Protein AF-A0A2N5KJ81-F1 (afdb_monomer)

pLDDT: mean 71.11, std 7.63, range [45.06, 82.31]

Mean predicted aligned error: 9.91 Å

Solvent-accessible surface area (backbone atoms only — not comparable to full-atom values): 5044 Å² total; per-residue (Å²): 128,64,46,67,57,57,51,49,51,25,50,51,51,21,49,53,54,40,49,54,50,50,51,54,54,66,76,37,99,59,57,73,69,60,49,56,65,50,53,56,62,45,44,56,53,32,44,51,60,30,46,43,57,43,40,75,69,68,56,39,60,65,66,61,56,47,52,55,52,50,53,53,50,51,52,50,50,49,54,54,49,50,55,53,52,56,63,62,73,78,112

Sequence (91 aa):
MDPNFALMQAMFIALAGWIATCYRIVHSQIKPETRRLLVVPLWFLWMALALGGPIFQGVVSAQDALSTGVSFSLGMLLVLFMRRANTRKSR

Radius of gyration: 15.53 Å; Cα contacts (8 Å, |Δi|>4): 39; chains: 1; bounding box: 35×27×45 Å

Structure (mmCIF, N/CA/C/O backbone):
data_AF-A0A2N5KJ81-F1
#
_entry.id   AF-A0A2N5KJ81-F1
#
loop_
_atom_site.group_PDB
_atom_site.id
_atom_site.type_symbol
_atom_site.label_atom_id
_atom_site.label_alt_id
_atom_site.label_comp_id
_atom_site.label_asym_id
_atom_site.label_entity_id
_atom_site.label_seq_id
_atom_site.pdbx_PDB_ins_code
_atom_site.Cartn_x
_atom_site.Cartn_y
_atom_site.Cartn_z
_atom_site.occupancy
_atom_site.B_iso_or_equiv
_atom_site.auth_seq_id
_atom_site.auth_comp_id
_atom_site.auth_asym_id
_atom_site.auth_atom_id
_atom_site.pdbx_PDB_model_num
ATOM 1 N N . MET A 1 1 ? 18.128 -2.663 -13.944 1.00 54.28 1 MET A N 1
ATOM 2 C CA . MET A 1 1 ? 17.736 -2.590 -12.522 1.00 54.28 1 MET A CA 1
ATOM 3 C C . MET A 1 1 ? 16.963 -3.847 -12.211 1.00 54.28 1 MET A C 1
ATOM 5 O O . MET A 1 1 ? 16.073 -4.173 -12.988 1.00 54.28 1 MET A O 1
ATOM 9 N N . ASP A 1 2 ? 17.327 -4.566 -11.153 1.00 67.44 2 ASP A N 1
ATOM 10 C CA . ASP A 1 2 ? 16.644 -5.806 -10.802 1.00 67.44 2 ASP A CA 1
ATOM 11 C C . ASP A 1 2 ? 15.167 -5.534 -10.490 1.00 67.44 2 ASP A C 1
ATOM 13 O O . ASP A 1 2 ? 14.869 -4.700 -9.626 1.00 67.44 2 ASP A O 1
ATOM 17 N N . PRO A 1 3 ? 14.229 -6.230 -11.154 1.00 65.00 3 PRO A N 1
ATOM 18 C CA . PRO A 1 3 ? 12.796 -6.009 -10.959 1.00 65.00 3 PRO A CA 1
ATOM 19 C C . PRO A 1 3 ? 12.363 -6.265 -9.510 1.00 65.00 3 PRO A C 1
ATOM 21 O O . PRO A 1 3 ? 11.477 -5.595 -8.981 1.00 65.00 3 PRO A O 1
ATOM 24 N N . ASN A 1 4 ? 13.087 -7.151 -8.824 1.00 69.94 4 ASN A N 1
ATOM 25 C CA . ASN A 1 4 ? 12.912 -7.437 -7.406 1.00 69.94 4 ASN A CA 1
ATOM 26 C C . ASN A 1 4 ? 13.217 -6.223 -6.515 1.00 69.94 4 ASN A C 1
ATOM 28 O O . ASN A 1 4 ? 12.521 -5.999 -5.529 1.00 69.94 4 ASN A O 1
ATOM 32 N N . PHE A 1 5 ? 14.222 -5.411 -6.860 1.00 76.38 5 PHE A N 1
ATOM 33 C CA . PHE A 1 5 ? 14.615 -4.250 -6.058 1.00 76.38 5 PHE A CA 1
ATOM 34 C C . PHE A 1 5 ? 13.582 -3.120 -6.158 1.00 76.38 5 PHE A C 1
ATOM 36 O O . PHE A 1 5 ? 13.225 -2.510 -5.149 1.00 76.38 5 PHE A O 1
ATOM 43 N N . ALA A 1 6 ? 13.039 -2.895 -7.360 1.00 70.19 6 ALA A N 1
ATOM 44 C CA . ALA A 1 6 ? 11.970 -1.924 -7.595 1.00 70.19 6 ALA A CA 1
ATOM 45 C C . ALA A 1 6 ? 10.677 -2.308 -6.855 1.00 70.19 6 ALA A C 1
ATOM 47 O O . ALA A 1 6 ? 10.049 -1.465 -6.213 1.00 70.19 6 ALA A O 1
ATOM 48 N N . LEU A 1 7 ? 10.313 -3.595 -6.885 1.00 70.44 7 LEU A N 1
ATOM 49 C CA . LEU A 1 7 ? 9.166 -4.119 -6.145 1.00 70.44 7 LEU A CA 1
ATOM 50 C C . LEU A 1 7 ? 9.359 -3.966 -4.633 1.00 70.44 7 LEU A C 1
ATOM 52 O O . LEU A 1 7 ? 8.447 -3.526 -3.933 1.00 70.44 7 LEU A O 1
ATOM 56 N N . MET A 1 8 ? 10.556 -4.275 -4.131 1.00 77.31 8 MET A N 1
ATOM 57 C CA . MET A 1 8 ? 10.876 -4.157 -2.711 1.00 77.31 8 MET A CA 1
ATOM 58 C C . MET A 1 8 ? 10.797 -2.698 -2.241 1.00 77.31 8 MET A C 1
ATOM 60 O O . MET A 1 8 ? 10.150 -2.425 -1.231 1.00 77.31 8 MET A O 1
ATOM 64 N N . GLN A 1 9 ? 11.365 -1.746 -2.991 1.00 77.88 9 GLN A N 1
ATOM 65 C CA . GLN A 1 9 ? 11.243 -0.314 -2.683 1.00 77.88 9 GLN A CA 1
ATOM 66 C C . GLN A 1 9 ? 9.787 0.156 -2.686 1.00 77.88 9 GLN A C 1
ATOM 68 O O . GLN A 1 9 ? 9.364 0.830 -1.747 1.00 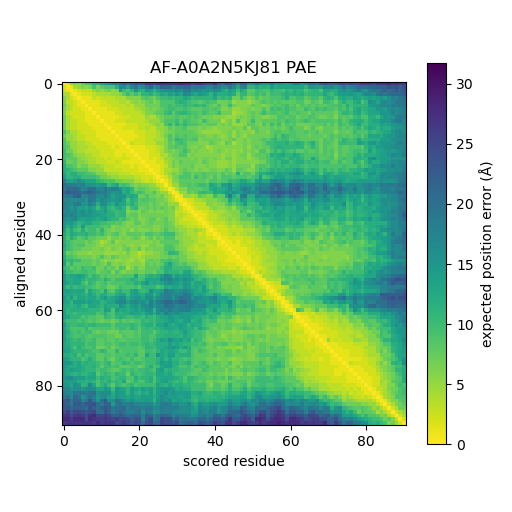77.88 9 GLN A O 1
ATOM 73 N N . ALA A 1 10 ? 9.006 -0.233 -3.695 1.00 75.50 10 ALA A N 1
ATOM 74 C CA . ALA A 1 10 ? 7.587 0.097 -3.760 1.00 75.50 10 ALA A CA 1
ATOM 75 C C . ALA A 1 10 ? 6.821 -0.457 -2.550 1.00 75.50 10 ALA A C 1
ATOM 77 O O . ALA A 1 10 ? 6.058 0.270 -1.919 1.00 75.50 10 ALA A O 1
ATOM 78 N N . MET A 1 11 ? 7.077 -1.708 -2.161 1.00 74.69 11 MET A N 1
ATOM 79 C CA . MET A 1 11 ? 6.485 -2.309 -0.962 1.00 74.69 11 MET A CA 1
ATOM 80 C C . MET A 1 11 ? 6.871 -1.558 0.315 1.00 74.69 11 MET A C 1
ATOM 82 O O . MET A 1 11 ? 6.000 -1.286 1.142 1.00 74.69 11 MET A O 1
ATOM 86 N N . PHE A 1 12 ? 8.139 -1.167 0.473 1.00 80.44 12 PHE A N 1
ATOM 87 C CA . PHE A 1 12 ? 8.582 -0.378 1.626 1.00 80.44 12 PHE A CA 1
ATOM 88 C C . PHE A 1 12 ? 7.905 0.992 1.686 1.00 80.44 12 PHE A C 1
ATOM 90 O O . PHE A 1 12 ? 7.468 1.400 2.760 1.00 80.44 12 PHE A O 1
ATOM 97 N N . 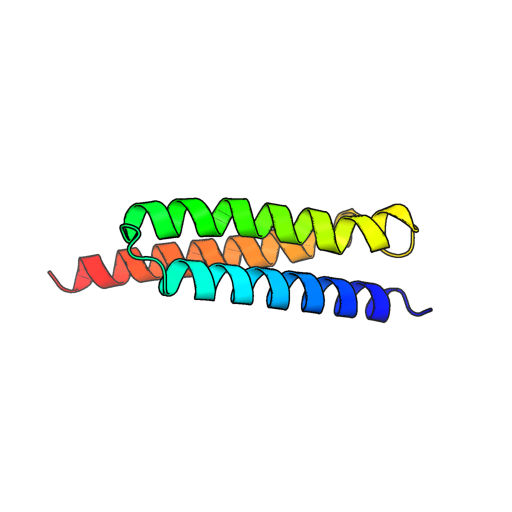ILE A 1 13 ? 7.765 1.681 0.552 1.00 81.56 13 ILE A N 1
ATOM 98 C CA . ILE A 1 13 ? 7.078 2.978 0.474 1.00 81.56 13 ILE A CA 1
ATOM 99 C C . ILE A 1 13 ? 5.587 2.812 0.795 1.00 81.56 13 ILE A C 1
ATOM 101 O O . ILE A 1 13 ? 5.047 3.581 1.591 1.00 81.56 13 ILE A O 1
ATOM 105 N N . ALA A 1 14 ? 4.938 1.783 0.237 1.00 79.38 14 ALA A N 1
ATOM 106 C CA . ALA A 1 14 ? 3.539 1.461 0.513 1.00 79.38 14 ALA A CA 1
ATOM 107 C C . ALA A 1 14 ? 3.308 1.205 2.007 1.00 79.38 14 ALA A C 1
ATOM 109 O O . ALA A 1 14 ? 2.400 1.781 2.605 1.00 79.38 14 ALA A O 1
ATOM 110 N N . LEU A 1 15 ? 4.154 0.370 2.622 1.00 76.88 15 LEU A N 1
ATOM 111 C CA . LEU A 1 15 ? 4.080 0.024 4.040 1.00 76.88 15 LEU A CA 1
ATOM 112 C C . LEU A 1 15 ? 4.369 1.229 4.930 1.00 76.88 15 LEU A C 1
ATOM 114 O O . LEU A 1 15 ? 3.609 1.483 5.861 1.00 76.88 15 LEU A O 1
ATOM 118 N N . ALA A 1 16 ? 5.423 1.993 4.647 1.00 82.31 16 ALA A N 1
ATOM 119 C CA . ALA A 1 16 ? 5.777 3.172 5.429 1.00 82.31 16 ALA A CA 1
ATOM 120 C C . ALA A 1 16 ? 4.673 4.239 5.369 1.00 82.31 16 ALA A C 1
ATOM 122 O O . ALA A 1 16 ? 4.250 4.744 6.410 1.00 82.31 16 ALA A O 1
ATOM 123 N N . GLY A 1 17 ? 4.150 4.530 4.173 1.00 78.50 17 GLY A N 1
ATOM 124 C CA . GLY A 1 17 ? 3.051 5.474 3.976 1.00 78.50 17 GLY A CA 1
ATOM 125 C C . GLY A 1 17 ? 1.756 5.015 4.645 1.00 78.50 17 GLY A C 1
ATOM 126 O O . GLY A 1 17 ? 1.089 5.789 5.345 1.00 78.50 17 GLY A O 1
ATOM 127 N N . TRP A 1 18 ? 1.430 3.728 4.522 1.00 78.19 18 TRP A N 1
ATOM 128 C CA . TRP A 1 18 ? 0.261 3.149 5.171 1.00 78.19 18 TRP A CA 1
ATOM 129 C C . TRP A 1 18 ? 0.377 3.150 6.700 1.00 78.19 18 TRP A C 1
ATOM 131 O O . TRP A 1 18 ? -0.575 3.546 7.374 1.00 78.19 18 TRP A O 1
ATOM 141 N N . ILE A 1 19 ? 1.534 2.787 7.264 1.00 79.00 19 ILE A N 1
ATOM 142 C CA . ILE A 1 19 ? 1.778 2.796 8.715 1.00 79.00 19 ILE A CA 1
ATOM 143 C C . ILE A 1 19 ? 1.7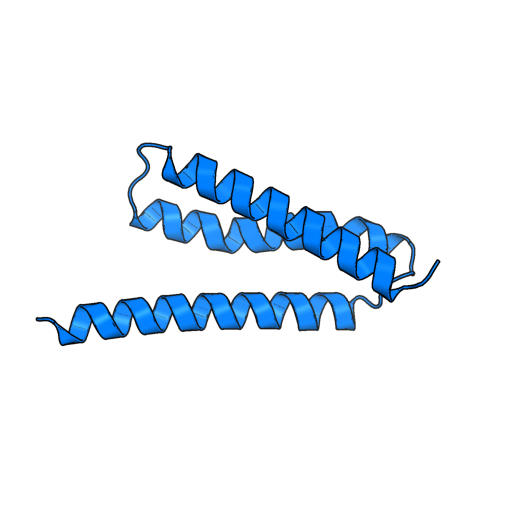51 4.224 9.255 1.00 79.00 19 ILE A C 1
ATOM 145 O O . ILE A 1 19 ? 1.094 4.466 10.267 1.00 79.00 19 ILE A O 1
ATOM 149 N N . ALA A 1 20 ? 2.389 5.182 8.577 1.00 81.81 20 ALA A N 1
ATOM 150 C CA . ALA A 1 20 ? 2.360 6.590 8.970 1.00 81.81 20 ALA A CA 1
ATOM 151 C C . ALA A 1 20 ? 0.922 7.126 9.015 1.00 81.81 20 ALA A C 1
ATOM 153 O O . ALA A 1 20 ? 0.519 7.796 9.971 1.00 81.81 20 ALA A O 1
ATOM 154 N N . THR A 1 21 ? 0.109 6.764 8.021 1.00 77.06 21 THR A N 1
ATOM 155 C CA . THR A 1 21 ? -1.297 7.171 7.984 1.00 77.06 21 THR A CA 1
ATOM 156 C C . THR A 1 21 ? -2.118 6.437 9.049 1.00 77.06 21 THR A C 1
ATOM 158 O O . THR A 1 21 ? -2.911 7.062 9.750 1.00 77.06 21 THR A O 1
ATOM 161 N N . CYS A 1 22 ? -1.881 5.139 9.268 1.00 72.50 22 CYS A N 1
ATOM 162 C CA 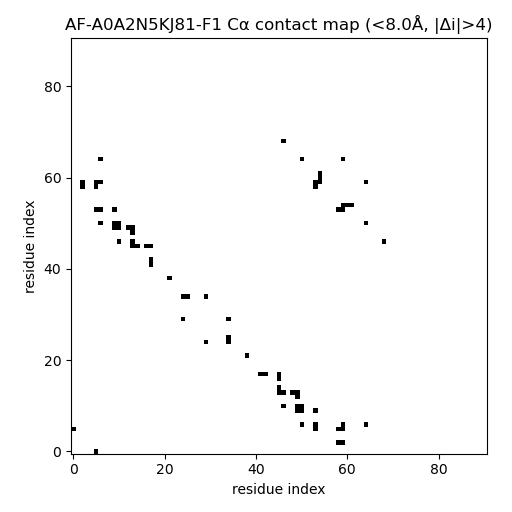. CYS A 1 22 ? -2.497 4.382 10.358 1.00 72.50 22 CYS A CA 1
ATOM 163 C C . CYS A 1 22 ? -2.181 4.992 11.723 1.00 72.50 22 CYS A C 1
ATOM 165 O O . CYS A 1 22 ? -3.101 5.130 12.531 1.00 72.50 22 CYS A O 1
ATOM 167 N N . TYR A 1 23 ? -0.921 5.369 11.965 1.00 76.00 23 TYR A N 1
ATOM 168 C CA . TYR A 1 23 ? -0.447 6.013 13.189 1.00 76.00 23 TYR A CA 1
ATOM 169 C C . TYR A 1 23 ? -1.146 7.354 13.403 1.00 76.00 23 TYR A C 1
ATOM 171 O O . TYR A 1 23 ? -1.719 7.591 14.465 1.00 76.00 23 TYR A O 1
ATOM 179 N N . ARG A 1 24 ? -1.225 8.179 12.352 1.00 75.56 24 ARG A N 1
ATOM 180 C CA . ARG A 1 24 ? -1.967 9.443 12.383 1.00 75.56 24 ARG A CA 1
ATOM 181 C C . ARG A 1 24 ? -3.450 9.227 12.699 1.00 75.56 24 ARG A C 1
ATOM 183 O O . ARG A 1 24 ? -4.010 9.957 13.511 1.00 75.56 24 ARG A O 1
ATOM 190 N N . ILE A 1 25 ? -4.070 8.184 12.144 1.00 70.69 25 ILE A N 1
ATOM 191 C CA . ILE A 1 25 ? -5.455 7.804 12.459 1.00 70.69 25 ILE A CA 1
ATOM 192 C C . ILE A 1 25 ? -5.568 7.222 13.888 1.00 70.69 25 ILE A C 1
ATOM 194 O O . ILE A 1 25 ? -6.621 7.377 14.493 1.00 70.69 25 ILE A O 1
ATOM 198 N N . VAL A 1 26 ? -4.540 6.561 14.469 1.00 67.88 26 VAL A N 1
ATOM 199 C CA . VAL A 1 26 ? -4.527 6.172 15.917 1.00 67.88 26 VAL A CA 1
ATOM 200 C C . VAL A 1 26 ? -4.622 7.411 16.773 1.00 67.88 26 VAL A C 1
ATOM 202 O O . VAL A 1 26 ? -5.395 7.451 17.721 1.00 67.88 26 VAL A O 1
ATOM 205 N N . HIS A 1 27 ? -3.815 8.401 16.424 1.00 68.31 27 HIS A N 1
ATOM 206 C CA . HIS A 1 27 ? -3.667 9.612 17.203 1.00 68.31 27 HIS A CA 1
ATOM 207 C C . HIS A 1 27 ? -4.846 10.580 17.027 1.00 68.31 27 HIS A C 1
ATOM 209 O O . HIS A 1 27 ? -4.951 11.578 17.736 1.00 68.31 27 HIS A O 1
ATOM 215 N N . SER A 1 28 ? -5.737 10.287 16.077 1.00 62.47 28 SER A N 1
ATOM 216 C CA . SER A 1 28 ? -6.980 11.016 15.854 1.00 62.47 28 SER A CA 1
ATOM 217 C C . SER A 1 28 ? -8.065 10.484 16.798 1.00 62.47 28 SER A C 1
ATOM 219 O O . SER A 1 28 ? -8.217 9.274 16.934 1.00 62.47 28 SER A O 1
ATOM 221 N N . GLN A 1 29 ? -8.872 11.369 17.392 1.00 62.22 29 GLN A N 1
ATOM 222 C CA . GLN A 1 29 ? -10.030 11.063 18.263 1.00 62.22 29 GLN A CA 1
ATOM 223 C C . GLN A 1 29 ? -11.214 10.410 17.499 1.00 62.22 29 GLN A C 1
ATOM 225 O O . GLN A 1 29 ? -12.383 10.712 17.728 1.00 62.22 29 GLN A O 1
ATOM 230 N N . ILE A 1 30 ? -10.932 9.541 16.526 1.00 67.00 30 ILE A N 1
ATOM 231 C CA . ILE A 1 30 ? -11.930 8.902 15.665 1.00 67.00 30 ILE A CA 1
ATOM 232 C C . ILE A 1 30 ? -12.367 7.583 16.302 1.00 67.00 30 ILE A C 1
ATOM 234 O O . ILE A 1 30 ? -11.543 6.788 16.758 1.00 67.00 30 ILE A O 1
ATOM 238 N N . LYS A 1 31 ? -13.682 7.329 16.295 1.00 69.69 31 LYS A N 1
ATOM 239 C CA . LYS A 1 31 ? -14.282 6.096 16.821 1.00 69.69 31 LYS A CA 1
ATOM 240 C C . LYS A 1 31 ? -13.568 4.845 16.268 1.00 69.69 31 LYS A C 1
ATOM 242 O O . LYS A 1 31 ? -13.293 4.773 15.065 1.00 69.69 31 LYS A O 1
ATOM 247 N N . PRO A 1 32 ? -13.312 3.824 17.108 1.00 66.75 32 PRO A N 1
ATOM 248 C CA . PRO A 1 32 ? -12.531 2.638 16.736 1.00 66.75 32 PRO A CA 1
ATOM 249 C C . PRO A 1 32 ? -13.148 1.830 15.582 1.00 66.75 32 PRO A C 1
ATOM 251 O O . PRO A 1 32 ? -12.432 1.157 14.840 1.00 66.75 32 PRO A O 1
ATOM 254 N N . GLU A 1 33 ? -14.463 1.923 15.388 1.00 65.25 33 GLU A N 1
ATOM 255 C CA . GLU A 1 33 ? -15.180 1.271 14.288 1.00 65.25 33 GLU A CA 1
ATOM 256 C C . GLU A 1 33 ? -14.910 1.957 12.940 1.00 65.25 33 GLU A C 1
ATOM 258 O O . GLU A 1 33 ? -14.548 1.295 11.966 1.00 65.25 33 GLU A O 1
ATOM 263 N N . THR A 1 34 ? -14.978 3.292 12.900 1.00 67.25 34 THR A N 1
ATOM 264 C CA . THR A 1 34 ? -14.669 4.107 11.712 1.00 67.25 34 THR A CA 1
ATOM 265 C C . THR A 1 34 ? -13.192 4.006 11.343 1.00 67.25 34 THR A C 1
ATOM 267 O O . THR A 1 34 ? -12.830 3.915 10.173 1.00 67.25 34 THR A O 1
ATOM 270 N N . ARG A 1 35 ? -12.327 3.929 12.356 1.00 67.69 35 ARG A N 1
ATOM 271 C CA . ARG A 1 35 ? -10.889 3.720 12.202 1.00 67.69 35 ARG A CA 1
ATOM 272 C C . ARG A 1 35 ? -10.567 2.443 11.428 1.00 67.69 35 ARG A C 1
ATOM 274 O O . ARG A 1 35 ? -9.732 2.457 10.531 1.00 67.69 35 ARG A O 1
ATOM 281 N N . ARG A 1 36 ? -11.262 1.347 11.729 1.00 64.94 36 ARG A N 1
ATOM 282 C CA . ARG A 1 36 ? -11.077 0.065 11.039 1.00 64.94 36 ARG A CA 1
ATOM 283 C C . ARG A 1 36 ? -11.602 0.096 9.601 1.00 64.94 36 ARG A C 1
ATOM 285 O O . ARG A 1 36 ? -10.970 -0.480 8.722 1.00 64.94 36 ARG A O 1
ATOM 292 N N . LEU A 1 37 ? -12.716 0.793 9.375 1.00 69.38 37 LEU A N 1
ATOM 293 C CA . LEU A 1 37 ? -13.304 1.002 8.048 1.00 69.38 37 LEU A CA 1
ATOM 294 C C . LEU A 1 37 ? -12.442 1.880 7.137 1.00 69.38 37 LEU A C 1
ATOM 296 O O . LEU A 1 37 ? -12.489 1.697 5.930 1.00 69.38 37 LEU A O 1
ATOM 300 N N . LEU A 1 38 ? -11.642 2.791 7.696 1.00 70.00 38 LEU A N 1
ATOM 301 C CA . LEU A 1 38 ? -10.728 3.647 6.932 1.00 70.00 38 LEU A CA 1
ATOM 302 C C . LEU A 1 38 ? -9.406 2.950 6.594 1.00 70.00 38 LEU A C 1
ATOM 304 O O . LEU A 1 38 ? -8.869 3.154 5.514 1.00 70.00 38 LEU A O 1
ATOM 308 N N . VAL A 1 39 ? -8.888 2.103 7.488 1.00 70.50 39 VAL A N 1
ATOM 309 C CA . VAL A 1 39 ? -7.569 1.461 7.323 1.00 70.50 39 VAL A CA 1
ATOM 310 C C . VAL A 1 39 ? -7.519 0.499 6.130 1.00 70.50 39 VAL A C 1
ATOM 312 O O . VAL A 1 39 ? -6.494 0.429 5.454 1.00 70.50 39 VAL A O 1
ATOM 315 N N . VAL A 1 40 ? -8.616 -0.216 5.857 1.00 72.31 40 VAL A N 1
ATOM 316 C CA . VAL A 1 40 ? -8.700 -1.197 4.760 1.00 72.31 40 VAL A CA 1
ATOM 317 C C . VAL A 1 40 ? -8.664 -0.5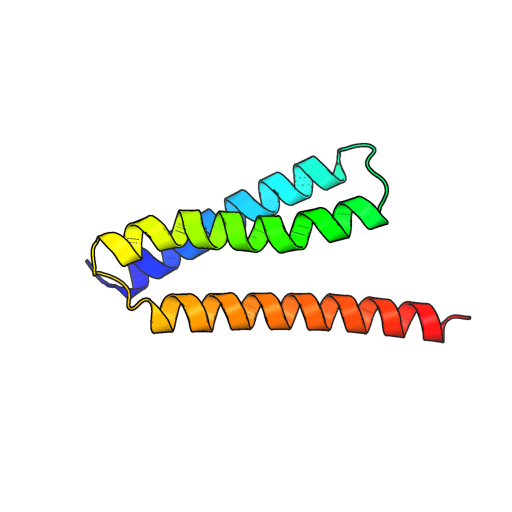37 3.371 1.00 72.31 40 VAL A C 1
ATOM 319 O O . VAL A 1 40 ? -7.764 -0.865 2.605 1.00 72.31 40 VAL A O 1
ATOM 322 N N . PRO A 1 41 ? -9.556 0.406 3.006 1.00 75.38 41 PRO A N 1
ATOM 323 C CA . PRO A 1 41 ? -9.492 1.072 1.702 1.00 75.38 41 PRO A CA 1
ATOM 324 C C . PRO A 1 41 ? -8.222 1.919 1.544 1.00 75.38 41 PRO A C 1
ATOM 326 O O . PRO A 1 41 ? -7.686 2.034 0.446 1.00 75.38 41 PRO A O 1
ATOM 329 N N . LEU A 1 42 ? -7.689 2.460 2.642 1.00 78.81 42 LEU A N 1
ATOM 330 C CA . LEU A 1 42 ? -6.435 3.207 2.639 1.00 78.81 42 LEU A CA 1
ATOM 331 C C . LEU A 1 42 ? -5.216 2.333 2.306 1.00 78.81 42 LEU A C 1
ATOM 333 O O . LEU A 1 42 ? -4.282 2.823 1.674 1.00 78.81 42 LEU A O 1
ATOM 337 N N . TRP A 1 43 ? -5.226 1.051 2.694 1.00 74.62 43 TRP A N 1
ATOM 338 C CA . TRP A 1 43 ? -4.214 0.087 2.251 1.00 74.62 43 TRP A CA 1
ATOM 339 C C . TRP A 1 43 ? -4.216 -0.036 0.729 1.00 74.62 43 TRP A C 1
ATOM 341 O O . TRP A 1 43 ? -3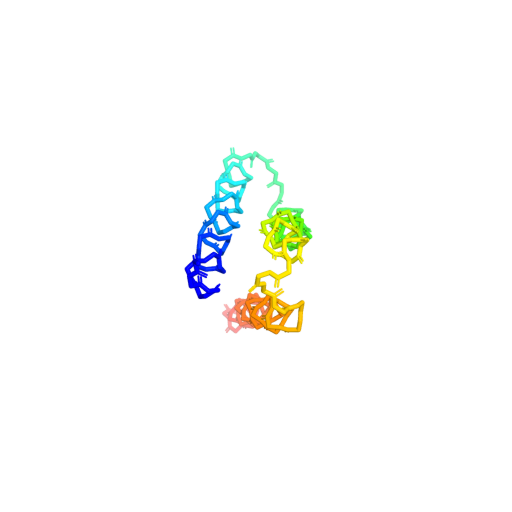.175 0.155 0.111 1.00 74.62 43 TRP A O 1
ATOM 351 N N . PHE A 1 44 ? -5.386 -0.262 0.120 1.00 75.69 44 PHE A N 1
ATOM 352 C CA . PHE A 1 44 ? -5.515 -0.357 -1.338 1.00 75.69 44 PHE A CA 1
ATOM 353 C C . PHE A 1 44 ? -5.043 0.911 -2.050 1.00 75.69 44 PHE A C 1
ATOM 355 O O . PHE A 1 44 ? -4.402 0.819 -3.094 1.00 75.69 44 PHE A O 1
ATOM 362 N N . LEU A 1 45 ? -5.306 2.084 -1.469 1.00 79.56 45 LEU A N 1
ATOM 363 C CA . LEU A 1 45 ? -4.879 3.363 -2.029 1.00 79.56 45 LEU A CA 1
ATOM 364 C C . LEU A 1 45 ? -3.348 3.488 -2.058 1.00 79.56 45 LEU A C 1
ATOM 366 O O . LEU A 1 45 ? -2.777 3.823 -3.092 1.00 79.56 45 LEU A O 1
ATOM 370 N N . TRP A 1 46 ? -2.676 3.150 -0.952 1.00 78.88 46 TRP A N 1
ATOM 371 C CA . TRP A 1 46 ? -1.210 3.131 -0.882 1.00 78.88 46 TRP A CA 1
ATOM 372 C C . TRP A 1 46 ? -0.594 2.052 -1.767 1.00 78.88 46 TRP A C 1
ATOM 374 O O . TRP A 1 46 ? 0.438 2.288 -2.391 1.00 78.88 46 TRP A O 1
ATOM 384 N N . MET A 1 47 ? -1.244 0.895 -1.863 1.00 74.25 47 MET A N 1
ATOM 385 C CA . MET A 1 47 ? -0.825 -0.192 -2.738 1.00 74.25 47 MET A CA 1
ATOM 386 C C . MET A 1 47 ? -0.865 0.246 -4.206 1.00 74.25 47 MET A C 1
ATOM 388 O O . MET A 1 47 ? 0.122 0.089 -4.914 1.00 74.25 47 MET A O 1
ATOM 392 N N . ALA A 1 48 ? -1.973 0.852 -4.646 1.00 74.31 48 ALA A N 1
ATOM 393 C CA . ALA A 1 48 ? -2.133 1.358 -6.006 1.00 74.31 48 ALA A CA 1
ATOM 394 C C . ALA A 1 48 ? -1.133 2.478 -6.327 1.00 74.31 48 ALA A C 1
ATOM 396 O O . ALA A 1 48 ? -0.580 2.513 -7.422 1.00 74.31 48 ALA A O 1
ATOM 397 N N . LEU A 1 49 ? -0.859 3.363 -5.366 1.00 77.00 49 LEU A N 1
ATOM 398 C CA . LEU A 1 49 ? 0.077 4.473 -5.541 1.00 77.00 49 LEU A CA 1
ATOM 399 C C . LEU A 1 49 ? 1.527 3.977 -5.634 1.00 77.00 49 LEU A C 1
ATOM 401 O O . LEU A 1 49 ? 2.270 4.384 -6.524 1.00 77.00 49 LEU A O 1
ATOM 405 N N . ALA A 1 50 ? 1.917 3.051 -4.759 1.00 74.44 50 ALA A N 1
ATOM 406 C CA . ALA A 1 50 ? 3.269 2.511 -4.732 1.00 74.44 50 ALA A CA 1
ATOM 407 C C . ALA A 1 50 ? 3.558 1.542 -5.886 1.00 74.44 50 ALA A C 1
ATOM 409 O O . ALA A 1 50 ? 4.657 1.559 -6.432 1.00 74.44 50 ALA A O 1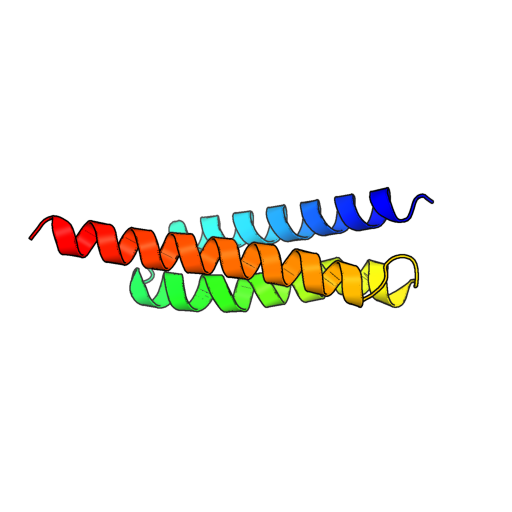
ATOM 410 N N . LEU A 1 51 ? 2.584 0.714 -6.275 1.00 69.00 51 LEU A N 1
ATOM 411 C CA . LEU A 1 51 ? 2.723 -0.218 -7.398 1.00 69.00 51 LEU A CA 1
ATOM 412 C C . LEU A 1 51 ? 2.454 0.442 -8.750 1.00 69.00 51 LEU A C 1
ATOM 414 O O . LEU A 1 51 ? 2.926 -0.065 -9.763 1.00 69.00 51 LEU A O 1
ATOM 418 N N . GLY A 1 52 ? 1.766 1.585 -8.778 1.00 68.44 52 GLY A N 1
ATOM 419 C CA . GLY A 1 52 ? 1.525 2.345 -9.999 1.00 68.44 52 GLY A CA 1
ATOM 420 C C . GLY A 1 52 ? 2.824 2.689 -10.724 1.00 68.44 52 GLY A C 1
ATOM 421 O O . GLY A 1 52 ? 2.941 2.412 -11.910 1.00 68.44 52 GLY A O 1
ATOM 422 N N . GLY A 1 53 ? 3.839 3.194 -10.017 1.00 70.94 53 GLY A N 1
ATOM 423 C CA . GLY A 1 53 ? 5.138 3.525 -10.620 1.00 70.94 53 GLY A CA 1
ATOM 424 C C . GLY A 1 53 ? 5.836 2.328 -11.298 1.00 70.94 53 GLY A C 1
ATOM 425 O O . GLY A 1 53 ? 6.085 2.383 -12.503 1.00 70.94 53 GLY A O 1
ATOM 426 N N . PRO A 1 54 ? 6.124 1.232 -10.569 1.00 66.00 54 PRO A N 1
ATOM 427 C CA . PRO A 1 54 ? 6.792 0.047 -11.116 1.00 66.00 54 PRO A CA 1
ATOM 428 C C . PRO A 1 54 ? 6.004 -0.685 -12.210 1.00 66.00 54 PRO A C 1
ATOM 430 O O . PRO A 1 54 ? 6.615 -1.205 -13.145 1.00 66.00 54 PRO A O 1
ATOM 433 N N . ILE A 1 55 ? 4.667 -0.725 -12.110 1.00 68.06 55 ILE A N 1
ATOM 434 C CA . ILE A 1 55 ? 3.800 -1.339 -13.130 1.00 68.06 55 ILE A CA 1
ATOM 435 C C . ILE A 1 55 ? 3.821 -0.499 -14.413 1.00 68.06 55 ILE A C 1
ATOM 437 O O . ILE A 1 55 ? 3.981 -1.054 -15.497 1.00 68.06 55 ILE A O 1
ATOM 441 N N . PHE A 1 56 ? 3.721 0.834 -14.312 1.00 65.69 56 PHE A N 1
ATOM 442 C CA . PHE A 1 56 ? 3.770 1.720 -15.484 1.00 65.69 56 PHE A CA 1
ATOM 443 C C . PHE A 1 56 ? 5.127 1.711 -16.188 1.00 65.69 56 PHE A C 1
ATOM 445 O O . PHE A 1 56 ? 5.184 1.877 -17.403 1.00 65.69 56 PHE A O 1
ATOM 452 N N . GLN A 1 57 ? 6.218 1.496 -15.451 1.00 66.69 57 GLN A N 1
ATOM 453 C CA . GLN A 1 57 ? 7.546 1.344 -16.046 1.00 66.69 57 GLN A CA 1
ATOM 454 C C . GLN A 1 57 ? 7.784 -0.048 -16.665 1.00 66.69 57 GLN A C 1
ATOM 456 O O . GLN A 1 57 ? 8.852 -0.282 -17.225 1.00 66.69 57 GLN A O 1
ATOM 461 N N . GLY A 1 58 ? 6.822 -0.977 -16.572 1.00 64.00 58 GLY A N 1
ATOM 462 C CA . GLY A 1 58 ? 6.937 -2.333 -17.126 1.00 64.00 58 GLY A CA 1
ATOM 463 C C . GLY A 1 58 ? 7.965 -3.217 -16.413 1.00 64.00 58 GLY A C 1
ATOM 464 O O . GLY A 1 58 ? 8.326 -4.275 -16.920 1.00 64.00 58 GLY A O 1
ATOM 465 N N . VAL A 1 59 ? 8.451 -2.787 -15.245 1.00 65.75 59 VAL A N 1
ATOM 466 C CA . VAL A 1 59 ? 9.515 -3.467 -14.490 1.00 65.75 59 VAL A CA 1
ATOM 467 C C . VAL A 1 59 ? 8.938 -4.583 -13.615 1.00 65.75 59 VAL A C 1
ATOM 469 O O . VAL A 1 59 ? 9.629 -5.543 -13.293 1.00 65.75 59 VAL A O 1
ATOM 472 N N . VAL A 1 60 ? 7.663 -4.470 -13.233 1.00 62.19 60 VAL A N 1
ATOM 473 C CA . VAL A 1 60 ? 6.961 -5.432 -12.376 1.00 62.19 60 VAL A CA 1
ATOM 474 C C . VAL A 1 60 ? 5.671 -5.879 -13.050 1.00 62.19 60 VAL A C 1
ATOM 476 O O . VAL A 1 60 ? 4.848 -5.054 -13.447 1.00 62.19 60 VAL A O 1
ATOM 479 N N . SER A 1 61 ? 5.472 -7.196 -13.128 1.00 71.06 61 SER A N 1
ATOM 480 C CA . SER A 1 61 ? 4.235 -7.780 -13.636 1.00 71.06 61 SER A CA 1
ATOM 481 C C . SER A 1 61 ? 3.068 -7.414 -12.718 1.00 71.06 61 SER A C 1
ATOM 483 O O . SER A 1 61 ? 3.112 -7.657 -11.509 1.00 71.06 61 SER A O 1
ATOM 485 N N . ALA A 1 62 ? 1.993 -6.859 -13.285 1.00 68.19 62 ALA A N 1
ATOM 486 C CA . ALA A 1 62 ? 0.792 -6.498 -12.526 1.00 68.19 62 ALA A CA 1
ATOM 487 C C . ALA A 1 62 ? 0.226 -7.693 -11.735 1.00 68.19 62 ALA A C 1
ATOM 489 O O . ALA A 1 62 ? -0.350 -7.522 -10.663 1.00 68.19 62 ALA A O 1
ATOM 490 N N . GLN A 1 63 ? 0.441 -8.910 -12.237 1.00 71.25 63 GLN A N 1
ATOM 491 C CA . GLN A 1 63 ? 0.010 -10.152 -11.610 1.00 71.25 63 GLN A CA 1
ATOM 492 C C . GLN A 1 63 ? 0.770 -10.458 -10.304 1.00 71.25 63 GLN A C 1
ATOM 494 O O . GLN A 1 63 ? 0.135 -10.830 -9.317 1.00 71.25 63 GLN A O 1
ATOM 499 N N . ASP A 1 64 ? 2.084 -10.216 -10.252 1.00 69.88 64 ASP A N 1
ATOM 500 C CA . ASP A 1 64 ? 2.907 -10.394 -9.040 1.00 69.88 64 ASP A CA 1
ATOM 501 C C . ASP A 1 64 ? 2.621 -9.311 -7.996 1.00 69.88 64 ASP A C 1
ATOM 503 O O . ASP A 1 64 ? 2.551 -9.560 -6.790 1.00 69.88 64 ASP A O 1
ATOM 507 N N . ALA A 1 65 ? 2.391 -8.088 -8.469 1.00 67.81 65 ALA A N 1
ATOM 508 C CA . ALA A 1 65 ? 1.981 -6.966 -7.640 1.00 67.81 65 ALA A CA 1
ATOM 509 C C . ALA A 1 65 ? 0.620 -7.222 -6.964 1.00 67.81 65 ALA A C 1
ATOM 511 O O . ALA A 1 65 ? 0.459 -7.007 -5.758 1.00 67.81 65 ALA A O 1
ATOM 512 N N . LEU A 1 66 ? -0.354 -7.724 -7.732 1.00 72.69 66 LEU A N 1
ATOM 513 C CA . LEU A 1 66 ? -1.682 -8.076 -7.233 1.00 72.69 66 LEU A CA 1
ATOM 514 C C . LEU A 1 66 ? -1.635 -9.275 -6.286 1.00 72.69 66 LEU A C 1
ATOM 516 O O . LEU A 1 66 ? -2.248 -9.212 -5.224 1.00 72.69 66 LEU A O 1
ATOM 520 N N . SER A 1 67 ? -0.899 -10.339 -6.615 1.00 77.19 67 SER A N 1
ATOM 521 C CA . SER A 1 67 ? -0.800 -11.519 -5.746 1.00 77.19 67 SER A CA 1
ATOM 522 C C . SER A 1 67 ? -0.201 -11.160 -4.381 1.00 77.19 67 SER A C 1
ATOM 524 O O . SER A 1 67 ? -0.763 -11.521 -3.343 1.00 77.19 67 SER A O 1
ATOM 526 N N . THR A 1 68 ? 0.863 -10.353 -4.362 1.00 74.31 68 THR A N 1
ATOM 527 C CA . THR A 1 68 ? 1.509 -9.866 -3.133 1.00 74.31 68 THR A CA 1
ATOM 528 C C . THR A 1 68 ? 0.559 -8.986 -2.315 1.00 74.31 68 THR A C 1
ATOM 530 O O . THR A 1 68 ? 0.391 -9.176 -1.107 1.00 74.31 68 THR A O 1
ATOM 533 N N . GLY A 1 69 ? -0.132 -8.060 -2.982 1.00 73.00 69 GLY A N 1
ATOM 534 C CA . GLY A 1 69 ? -1.098 -7.156 -2.364 1.00 73.00 69 GLY A CA 1
ATOM 535 C C . GLY A 1 69 ? -2.332 -7.844 -1.773 1.00 73.00 69 GLY A C 1
ATOM 536 O O . GLY A 1 69 ? -2.783 -7.511 -0.669 1.00 73.00 69 GLY A O 1
ATOM 537 N N . VAL A 1 70 ? -2.864 -8.841 -2.481 1.00 76.69 70 VAL A N 1
ATOM 538 C CA . VAL A 1 70 ? -4.007 -9.654 -2.044 1.00 76.69 70 VAL A CA 1
ATOM 539 C C . VAL A 1 70 ? -3.609 -10.556 -0.876 1.00 76.69 70 VAL A C 1
ATOM 541 O O . VAL A 1 70 ? -4.368 -10.657 0.086 1.00 76.69 70 VAL A O 1
ATOM 544 N N . SER A 1 71 ? -2.403 -11.130 -0.897 1.00 79.69 71 SER A N 1
ATOM 545 C CA . SER A 1 71 ? -1.866 -11.943 0.205 1.00 79.69 71 SER A CA 1
ATOM 546 C C . SER A 1 71 ? -1.779 -11.147 1.510 1.00 79.69 71 SER A C 1
ATOM 548 O O . SER A 1 71 ? -2.236 -11.605 2.560 1.00 79.69 71 SER A O 1
ATOM 550 N N . PHE A 1 72 ? -1.275 -9.910 1.440 1.00 74.44 72 PHE A N 1
ATOM 551 C CA . PHE A 1 72 ? -1.242 -8.997 2.587 1.00 74.44 72 PHE A CA 1
ATOM 552 C C . PHE A 1 72 ? -2.647 -8.633 3.083 1.00 74.44 72 PHE A C 1
ATOM 554 O O . PHE A 1 72 ? -2.909 -8.640 4.289 1.00 74.44 72 PHE A O 1
ATOM 561 N N . SER A 1 73 ? -3.567 -8.358 2.155 1.00 77.06 73 SER A N 1
ATOM 562 C CA . SER A 1 73 ? -4.958 -8.018 2.474 1.00 77.06 73 SER A CA 1
ATOM 563 C C . SER A 1 73 ? -5.678 -9.176 3.174 1.00 77.06 73 SER A C 1
ATOM 565 O O . SER A 1 73 ? -6.362 -8.960 4.175 1.00 77.06 73 SER A O 1
ATOM 567 N N . LEU A 1 74 ? -5.474 -10.409 2.698 1.00 79.69 74 LEU A N 1
A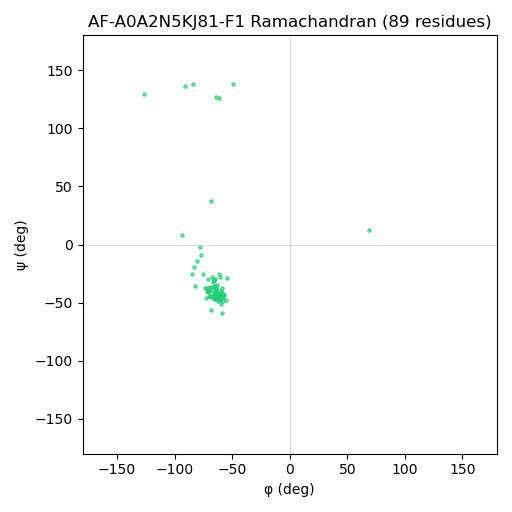TOM 568 C CA . LEU A 1 74 ? -5.977 -11.644 3.309 1.00 79.69 74 LEU A CA 1
ATOM 569 C C . LEU A 1 74 ? -5.411 -11.858 4.713 1.00 79.69 74 LEU A C 1
ATOM 571 O O . LEU A 1 74 ? -6.177 -12.134 5.637 1.00 79.69 74 LEU A O 1
ATOM 575 N N . GLY A 1 75 ? -4.099 -11.676 4.897 1.00 80.00 75 GLY A N 1
ATOM 576 C CA . GLY A 1 75 ? -3.458 -11.757 6.210 1.00 80.00 75 GLY A CA 1
ATOM 577 C C . GLY A 1 75 ? -4.053 -10.754 7.201 1.00 80.00 75 GLY A C 1
ATOM 578 O O . GLY A 1 75 ? -4.394 -11.110 8.330 1.00 80.00 75 GLY A O 1
ATOM 579 N N . MET A 1 76 ? -4.277 -9.513 6.761 1.00 75.62 76 MET A N 1
ATOM 580 C CA . MET A 1 76 ? -4.919 -8.490 7.584 1.00 75.62 76 MET A CA 1
ATOM 581 C C . MET A 1 76 ? -6.361 -8.870 7.934 1.00 75.62 76 MET A C 1
ATOM 583 O O . MET A 1 76 ? -6.744 -8.806 9.102 1.00 75.62 76 MET A O 1
ATOM 587 N N . LEU A 1 77 ? -7.150 -9.327 6.959 1.00 78.00 77 LEU A N 1
ATOM 588 C CA . LEU A 1 77 ? -8.521 -9.804 7.163 1.00 78.00 77 LEU A CA 1
ATOM 589 C C . LEU A 1 77 ? -8.585 -10.955 8.173 1.00 78.00 77 LEU A C 1
ATOM 591 O O . LEU A 1 77 ? -9.408 -10.915 9.089 1.00 78.00 77 LEU A O 1
ATOM 595 N N . LEU A 1 78 ? -7.683 -11.932 8.066 1.00 81.75 78 LEU A N 1
ATOM 596 C CA . LEU A 1 78 ? -7.558 -13.042 9.011 1.00 81.75 78 LEU A CA 1
ATOM 597 C C . LEU A 1 78 ? -7.246 -12.554 10.425 1.00 81.75 78 LEU A C 1
ATOM 599 O O . LEU A 1 78 ? -7.947 -12.931 11.361 1.00 81.75 78 LEU A O 1
ATOM 603 N N . VAL A 1 79 ? 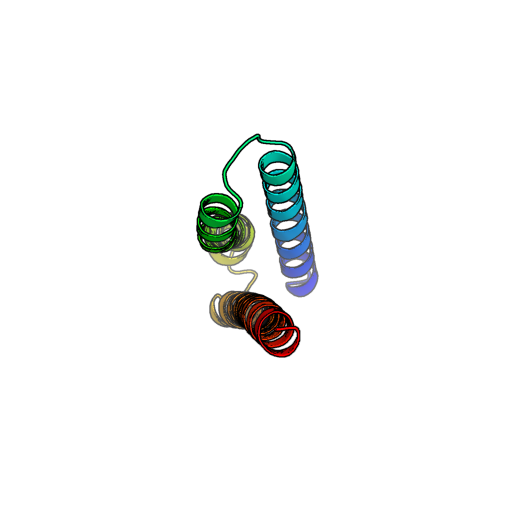-6.268 -11.658 10.594 1.00 78.62 79 VAL A N 1
ATOM 604 C CA . VAL A 1 79 ? -5.945 -11.058 11.903 1.00 78.62 79 VAL A CA 1
ATOM 605 C C . VAL A 1 79 ? -7.153 -10.316 12.478 1.00 78.62 79 VAL A C 1
ATOM 607 O O . VAL A 1 79 ? -7.449 -10.401 13.673 1.00 78.62 79 VAL A O 1
ATOM 610 N N . LEU A 1 80 ? -7.890 -9.601 11.629 1.00 72.31 80 LEU A N 1
ATOM 611 C CA . LEU A 1 80 ? -9.103 -8.892 12.008 1.00 72.31 80 LEU A CA 1
ATOM 612 C C . LEU A 1 80 ? -10.227 -9.856 12.447 1.00 72.31 80 LEU A C 1
ATOM 614 O O . LEU A 1 80 ? -10.909 -9.576 13.444 1.00 72.31 80 LEU A O 1
ATOM 618 N N . PHE A 1 81 ? -10.412 -10.976 11.749 1.00 77.06 81 PHE A N 1
ATOM 619 C CA . PHE A 1 81 ? -11.373 -12.019 12.113 1.00 77.06 81 PHE A CA 1
ATOM 620 C C . PHE A 1 81 ? -10.967 -12.760 13.390 1.00 77.06 81 PHE A C 1
ATOM 622 O O . PHE A 1 81 ? -11.794 -12.897 14.291 1.00 77.06 81 PHE A O 1
ATOM 629 N N . MET A 1 82 ? -9.696 -13.146 13.527 1.00 78.06 82 MET A N 1
ATOM 630 C CA . MET A 1 82 ? -9.159 -13.794 14.727 1.00 78.06 82 MET A CA 1
ATOM 631 C C . MET A 1 82 ? -9.292 -12.903 15.962 1.00 78.06 82 MET A C 1
ATOM 633 O O . MET A 1 82 ? -9.751 -13.368 17.002 1.00 78.06 82 MET A O 1
ATOM 637 N N . ARG A 1 83 ? -8.990 -11.601 15.852 1.00 70.06 83 ARG A N 1
ATOM 638 C CA . ARG A 1 83 ? -9.227 -10.645 16.949 1.00 70.06 83 ARG A CA 1
ATOM 639 C C . ARG A 1 83 ? -10.698 -10.607 17.365 1.00 70.06 83 ARG A C 1
ATOM 641 O O . ARG A 1 83 ? -10.983 -10.615 18.556 1.00 70.06 83 ARG A O 1
ATOM 648 N N . ARG A 1 84 ? -11.631 -10.614 16.405 1.00 63.56 84 ARG A N 1
ATOM 649 C CA . ARG A 1 84 ? -13.079 -10.669 16.689 1.00 63.56 84 ARG A CA 1
ATOM 650 C C . ARG A 1 84 ? -13.491 -11.978 17.369 1.00 63.56 84 ARG A C 1
ATOM 652 O O . ARG A 1 84 ? -14.300 -11.941 18.292 1.00 63.56 84 ARG A O 1
ATOM 659 N N . ALA A 1 85 ? -12.941 -13.108 16.928 1.00 61.75 85 ALA A N 1
ATOM 660 C CA . ALA A 1 85 ? -13.212 -14.416 17.517 1.00 61.75 85 ALA A CA 1
ATOM 661 C C . ALA A 1 85 ? -12.691 -14.508 18.961 1.00 61.75 85 ALA A C 1
ATOM 663 O O . ALA A 1 85 ? -13.396 -15.008 19.836 1.00 61.75 85 ALA A O 1
ATOM 664 N N . ASN A 1 86 ? -11.510 -13.947 19.236 1.00 58.59 86 ASN A N 1
ATOM 665 C CA . ASN A 1 86 ? -10.922 -13.963 20.573 1.00 58.59 86 ASN A CA 1
ATOM 666 C C . ASN A 1 86 ? -11.699 -13.074 21.563 1.00 58.59 86 ASN A C 1
ATOM 668 O O . ASN A 1 86 ? -11.912 -13.465 22.706 1.00 58.59 86 ASN A O 1
ATOM 672 N N . THR A 1 87 ? -12.221 -11.923 21.117 1.00 53.62 87 THR A N 1
ATOM 673 C CA . THR A 1 87 ? -13.103 -11.077 21.947 1.00 53.62 87 THR A CA 1
ATOM 674 C C . THR A 1 87 ? -14.435 -11.759 22.282 1.00 53.62 87 THR A C 1
ATOM 676 O O . THR A 1 87 ? -14.979 -11.522 23.354 1.00 53.62 87 THR A O 1
ATOM 679 N N . ARG A 1 88 ? -14.960 -12.632 21.408 1.00 52.81 88 ARG A N 1
ATOM 680 C CA . ARG A 1 88 ? -16.194 -13.393 21.681 1.00 52.81 88 ARG A CA 1
ATOM 681 C C . ARG A 1 88 ? -16.010 -14.547 22.666 1.00 52.81 88 ARG A C 1
ATOM 683 O O . ARG A 1 88 ? -16.988 -14.926 23.289 1.00 52.81 88 ARG A O 1
ATOM 690 N N . LYS A 1 89 ? -14.801 -15.102 22.802 1.00 50.47 89 LYS A N 1
ATOM 691 C CA . LYS A 1 89 ? -14.523 -16.237 23.701 1.00 50.47 89 LYS A CA 1
ATOM 692 C C . LYS A 1 89 ? -14.346 -15.823 25.172 1.00 50.47 89 LYS A C 1
ATOM 694 O O . LYS A 1 89 ? -14.369 -16.677 26.045 1.00 50.47 89 LYS A O 1
ATOM 699 N N . SER A 1 90 ? -14.161 -14.529 25.444 1.00 50.88 90 SER A N 1
ATOM 700 C CA . SER A 1 90 ? -13.942 -13.987 26.796 1.00 50.88 90 SER A CA 1
ATOM 701 C C . SER A 1 90 ? -15.224 -13.499 27.497 1.00 50.88 90 SER A C 1
ATOM 703 O O . SER A 1 90 ? -15.124 -12.843 28.534 1.00 50.88 90 SER A O 1
ATOM 705 N N . ARG A 1 91 ? -16.407 -13.756 26.932 1.00 45.06 91 ARG A N 1
ATOM 706 C CA . ARG A 1 91 ? -17.705 -13.412 27.525 1.00 45.06 91 ARG A CA 1
ATOM 707 C C . ARG A 1 91 ? -18.508 -14.682 27.741 1.00 45.06 91 ARG A C 1
ATOM 709 O O . ARG A 1 91 ? -19.218 -14.725 28.763 1.00 45.06 91 ARG A O 1
#

Secondary structure (DSSP, 8-state):
--HHHHHHHHHHHHHHHHHHHHHHHHSS---HHHHHHHHHHHHHHHHHHHHHHHHHTTSS-HHHHHHHHHHHHHHHHHHHHHHHHHHHHT-

Nearest PDB structures (foldseek):
  4age-assembly1_C  TM=4.511E-01  e=2.869E+00  Escherichia coli
  4agf-assembly1_G  TM=4.512E-01  e=3.717E+00  Escherichia coli
  2vv5-assembly1_G  TM=4.257E-01  e=3.484E+00  Escherichia coli

Foldseek 3Di:
DQLVVLLVVLVVQLVVVLVVVLVVLVVDPDDPVVSVVVSLVSSVVSLCVSVVVSVVVVSDDVVVSVVVSVVVSVVVVVVVVVVVVVVVVVD